Protein AF-A0A537DAX8-F1 (afdb_monomer_lite)

Radius of gyration: 30.01 Å; chains: 1; bounding box: 76×46×89 Å

Foldseek 3Di:
DPPDDALVVDLNSVLVVLVVVLVVLVVVLVVLVVVLVVCVVVVVVVVNVVSVVVNVVSVVVNVVSVVVNVVSVVVVVVVVVVVVVVVVVVPPPPPDPDDDDDDDDDD

Structure (mmCIF, N/CA/C/O backbone):
data_AF-A0A537DAX8-F1
#
_entry.id   AF-A0A537DAX8-F1
#
loop_
_atom_site.group_PDB
_atom_site.id
_atom_site.type_symbol
_atom_site.label_atom_id
_atom_site.label_alt_id
_atom_site.label_comp_id
_atom_site.label_asym_id
_atom_site.label_entity_id
_atom_site.label_seq_id
_atom_site.pdbx_PDB_ins_code
_atom_site.Cartn_x
_atom_site.Cartn_y
_atom_site.Cartn_z
_atom_site.occupancy
_atom_site.B_iso_or_equiv
_atom_site.auth_seq_id
_atom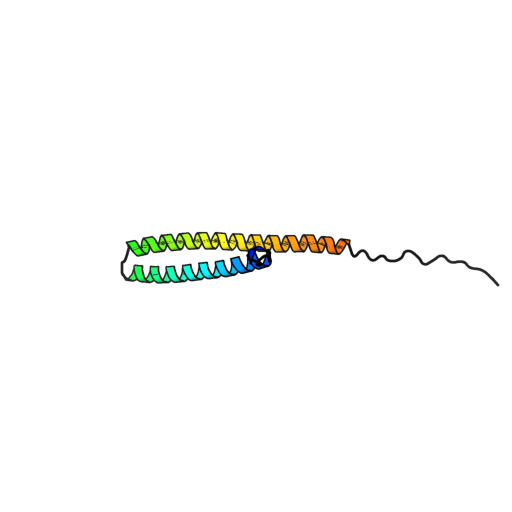_site.auth_comp_id
_atom_site.auth_asym_id
_atom_site.auth_atom_id
_atom_site.pdbx_PDB_model_num
ATOM 1 N N . MET A 1 1 ? 29.149 23.362 -5.482 1.00 40.66 1 MET A N 1
ATOM 2 C CA . MET A 1 1 ? 27.887 22.800 -4.959 1.00 40.66 1 MET A CA 1
ATOM 3 C C . MET A 1 1 ? 27.977 21.288 -5.098 1.00 40.66 1 MET A C 1
ATOM 5 O O . MET A 1 1 ? 27.853 20.781 -6.204 1.00 40.66 1 MET A O 1
ATOM 9 N N . THR A 1 2 ? 28.327 20.572 -4.033 1.00 52.03 2 THR A N 1
ATOM 10 C CA . THR A 1 2 ? 28.315 19.102 -4.008 1.00 52.03 2 THR A CA 1
ATOM 11 C C . THR A 1 2 ? 26.858 18.645 -4.002 1.00 52.03 2 THR A C 1
ATOM 13 O O . THR A 1 2 ? 26.145 18.889 -3.034 1.00 52.03 2 THR A O 1
ATOM 16 N N . HIS A 1 3 ? 26.382 18.041 -5.094 1.00 61.69 3 HIS A N 1
ATOM 17 C CA . HIS A 1 3 ? 25.047 17.444 -5.130 1.00 61.69 3 HIS A CA 1
ATOM 18 C C . HIS A 1 3 ? 24.998 16.293 -4.120 1.00 61.69 3 HIS A C 1
ATOM 20 O O . HIS A 1 3 ? 25.690 15.287 -4.282 1.00 61.69 3 HIS A O 1
ATOM 26 N N . GLN A 1 4 ? 24.227 16.467 -3.048 1.00 75.44 4 GLN A N 1
ATOM 27 C CA . GLN A 1 4 ? 23.992 15.416 -2.070 1.00 75.44 4 GLN A CA 1
ATOM 28 C C . GLN A 1 4 ? 23.119 14.356 -2.732 1.00 75.44 4 GLN A C 1
ATOM 30 O O . GLN A 1 4 ? 21.982 14.628 -3.109 1.00 75.44 4 GLN A O 1
ATOM 35 N N . ARG A 1 5 ? 23.704 13.177 -2.937 1.00 72.19 5 ARG A N 1
ATOM 36 C CA . ARG A 1 5 ? 23.074 12.094 -3.681 1.00 72.19 5 ARG A CA 1
ATOM 37 C C . ARG A 1 5 ? 21.838 11.608 -2.925 1.00 72.19 5 ARG A C 1
ATOM 39 O O . ARG A 1 5 ? 21.951 11.227 -1.759 1.00 72.19 5 ARG A O 1
ATOM 46 N N . THR A 1 6 ? 20.677 11.652 -3.567 1.00 83.31 6 THR A N 1
ATOM 47 C CA . THR A 1 6 ? 19.407 11.193 -2.996 1.00 83.31 6 THR A CA 1
ATOM 48 C C . THR A 1 6 ? 19.059 9.795 -3.516 1.00 83.31 6 THR A C 1
ATOM 50 O O . THR A 1 6 ? 19.509 9.415 -4.602 1.00 83.31 6 THR A O 1
ATOM 53 N N . PRO A 1 7 ? 18.230 9.013 -2.797 1.00 81.88 7 PRO A N 1
ATOM 54 C CA . PRO A 1 7 ? 17.715 7.740 -3.311 1.00 81.88 7 PRO A CA 1
ATOM 55 C C . PRO A 1 7 ? 17.004 7.900 -4.664 1.00 81.88 7 PRO A C 1
ATOM 57 O O . PRO A 1 7 ? 17.016 6.995 -5.491 1.00 81.88 7 PRO A O 1
ATOM 60 N N . PHE A 1 8 ? 16.454 9.086 -4.929 1.00 85.88 8 PHE A N 1
ATOM 61 C CA . PHE A 1 8 ? 15.682 9.396 -6.129 1.00 85.88 8 PHE A CA 1
ATOM 62 C C . PHE A 1 8 ? 16.543 9.709 -7.358 1.00 85.88 8 PHE A C 1
ATOM 64 O O . PHE A 1 8 ? 16.013 9.837 -8.461 1.00 85.88 8 PHE A O 1
ATOM 71 N N . ASP A 1 9 ? 17.868 9.774 -7.205 1.00 87.75 9 ASP A N 1
ATOM 72 C CA . ASP A 1 9 ? 18.789 10.061 -8.310 1.00 87.75 9 ASP A CA 1
ATOM 73 C C . ASP A 1 9 ? 18.911 8.882 -9.297 1.00 87.75 9 ASP A C 1
ATOM 75 O O . ASP A 1 9 ? 19.506 9.011 -10.369 1.00 87.75 9 ASP A O 1
ATOM 79 N N . SER A 1 10 ? 18.377 7.704 -8.952 1.00 90.12 10 SER A N 1
ATOM 80 C CA . SER A 1 10 ? 18.386 6.518 -9.815 1.00 90.12 10 SER A CA 1
ATOM 81 C C . SER A 1 10 ? 17.151 5.640 -9.607 1.00 90.12 10 SER A C 1
ATOM 83 O O . SER A 1 10 ? 16.555 5.627 -8.536 1.00 90.12 10 SER A O 1
ATOM 85 N N . ILE A 1 11 ? 16.792 4.851 -10.628 1.00 90.94 11 ILE A N 1
ATOM 86 C CA . ILE A 1 11 ? 15.703 3.862 -10.529 1.00 90.94 11 ILE A CA 1
ATOM 87 C C . ILE A 1 11 ? 16.009 2.824 -9.440 1.00 90.94 11 ILE A C 1
ATOM 89 O O . ILE A 1 11 ? 15.108 2.415 -8.719 1.00 90.94 11 ILE A O 1
ATOM 93 N N . GLU A 1 12 ? 17.273 2.420 -9.298 1.00 91.31 12 GLU A N 1
ATOM 94 C CA . GLU A 1 12 ? 17.730 1.504 -8.253 1.00 91.31 12 GLU A CA 1
ATOM 95 C C . GLU A 1 12 ? 17.473 2.049 -6.843 1.00 91.31 12 GLU A C 1
ATOM 97 O O . GLU A 1 12 ? 16.878 1.348 -6.031 1.00 91.31 12 GLU A O 1
ATOM 102 N N . GLY A 1 13 ? 17.868 3.296 -6.571 1.00 92.75 13 GLY A N 1
ATOM 103 C CA . GLY A 1 13 ? 17.630 3.918 -5.266 1.00 92.75 13 GLY A CA 1
ATOM 104 C C . GLY A 1 13 ? 16.144 4.177 -4.997 1.00 92.75 13 GLY A C 1
ATOM 105 O O . GLY A 1 13 ? 15.680 3.989 -3.876 1.00 92.75 13 GLY A O 1
ATOM 106 N N . SER A 1 14 ? 15.364 4.517 -6.028 1.00 94.69 14 SER A N 1
ATOM 107 C CA . SER A 1 14 ? 13.907 4.632 -5.905 1.00 94.69 14 SER A CA 1
ATOM 108 C C . SER A 1 14 ? 13.248 3.288 -5.580 1.00 94.69 14 SER A C 1
ATOM 110 O O . SER A 1 14 ? 12.326 3.250 -4.772 1.00 94.69 14 SER A O 1
ATOM 112 N N . LEU A 1 15 ? 13.715 2.180 -6.169 1.00 95.19 15 LEU A N 1
ATOM 113 C CA . LEU A 1 15 ? 13.233 0.831 -5.842 1.00 95.19 15 LEU A CA 1
ATOM 114 C C . LEU A 1 15 ? 13.545 0.454 -4.393 1.00 95.19 15 LEU A C 1
ATOM 116 O O . LEU A 1 15 ? 12.664 -0.051 -3.703 1.00 95.19 15 LEU A O 1
ATOM 120 N N . GLU A 1 16 ? 14.763 0.733 -3.929 1.00 94.94 16 GLU A N 1
ATOM 121 C CA . GLU A 1 16 ? 15.166 0.510 -2.537 1.00 94.94 16 GLU A CA 1
ATOM 122 C C . GLU A 1 16 ? 14.289 1.316 -1.569 1.00 94.94 16 GLU A C 1
ATOM 124 O O . GLU A 1 16 ? 13.711 0.754 -0.641 1.00 94.94 16 GLU A O 1
ATOM 129 N N . TYR A 1 17 ? 14.100 2.612 -1.838 1.00 95.94 17 TYR A N 1
ATOM 130 C CA . TYR A 1 17 ? 13.243 3.477 -1.028 1.00 95.94 17 TYR A CA 1
ATOM 131 C C . TYR A 1 17 ? 11.797 2.971 -0.963 1.00 95.94 17 TYR A C 1
ATOM 133 O O . TYR A 1 17 ? 11.208 2.896 0.114 1.00 95.94 17 TYR A O 1
ATOM 141 N N . VAL A 1 18 ? 11.212 2.611 -2.110 1.00 96.56 18 VAL A N 1
ATOM 142 C CA . VAL A 1 18 ? 9.837 2.097 -2.162 1.00 96.56 18 VAL A CA 1
ATOM 143 C C . VAL A 1 18 ? 9.730 0.737 -1.462 1.00 96.56 18 VAL A C 1
ATOM 145 O O . VAL A 1 18 ? 8.703 0.464 -0.844 1.00 96.56 18 VAL A O 1
ATOM 148 N N . GLY A 1 19 ? 10.782 -0.087 -1.495 1.00 96.19 19 GLY A N 1
ATOM 149 C CA . GLY A 1 19 ? 10.878 -1.318 -0.707 1.00 96.19 19 GLY A CA 1
ATOM 150 C C . GLY A 1 19 ? 10.790 -1.055 0.798 1.00 96.19 19 GLY A C 1
ATOM 151 O O . GLY A 1 19 ? 9.922 -1.614 1.462 1.00 96.19 19 GLY A O 1
ATOM 152 N N . LEU A 1 20 ? 11.599 -0.127 1.316 1.00 97.56 20 LEU A N 1
ATOM 153 C CA . LEU A 1 20 ? 11.553 0.275 2.730 1.00 97.56 20 LEU A CA 1
ATOM 154 C C . LEU A 1 20 ? 10.193 0.874 3.115 1.00 97.56 20 LEU A C 1
ATOM 156 O O . LEU A 1 20 ? 9.643 0.576 4.173 1.00 97.56 20 LEU A O 1
ATOM 160 N N . LEU A 1 21 ? 9.610 1.696 2.238 1.00 97.69 21 LEU A N 1
ATOM 161 C CA . LEU A 1 21 ? 8.278 2.254 2.460 1.00 97.69 21 LEU A CA 1
ATOM 162 C C . LEU A 1 21 ? 7.210 1.155 2.534 1.00 97.69 21 LEU A C 1
ATOM 164 O O . LEU A 1 21 ? 6.290 1.244 3.343 1.00 97.69 21 LEU A O 1
ATOM 168 N N . ARG A 1 22 ? 7.326 0.113 1.708 1.00 97.75 22 ARG A N 1
ATOM 169 C CA . ARG A 1 22 ? 6.421 -1.041 1.726 1.00 97.75 22 ARG A CA 1
ATOM 170 C C . ARG A 1 22 ? 6.485 -1.786 3.055 1.00 97.75 22 ARG A C 1
ATOM 172 O O . ARG A 1 22 ? 5.438 -2.137 3.592 1.00 97.75 22 ARG A O 1
ATOM 179 N N . GLU A 1 23 ? 7.688 -1.998 3.580 1.00 98.12 23 GLU A N 1
ATOM 180 C CA . GLU A 1 23 ? 7.903 -2.613 4.893 1.00 98.12 23 GLU A CA 1
ATOM 181 C C . GLU A 1 23 ? 7.274 -1.770 6.007 1.00 98.12 23 GLU A C 1
ATOM 183 O O . GLU A 1 23 ? 6.460 -2.285 6.770 1.00 98.12 23 GLU A O 1
ATOM 188 N N . ALA A 1 24 ? 7.538 -0.461 6.027 1.00 98.38 24 ALA A N 1
ATOM 189 C CA . ALA A 1 24 ? 6.968 0.450 7.021 1.00 98.38 24 ALA A CA 1
ATOM 190 C C . ALA A 1 24 ? 5.428 0.501 6.976 1.00 98.38 24 ALA A C 1
ATOM 192 O O . ALA A 1 24 ? 4.765 0.569 8.011 1.00 98.38 24 ALA A O 1
ATOM 193 N N . VAL A 1 25 ? 4.830 0.450 5.779 1.00 98.44 25 VAL A N 1
ATOM 194 C CA . VAL A 1 25 ? 3.368 0.377 5.632 1.00 98.44 25 VAL A CA 1
ATOM 195 C C . VAL A 1 25 ? 2.828 -0.941 6.183 1.00 98.44 25 VAL A C 1
ATOM 197 O O . VAL A 1 25 ? 1.774 -0.935 6.816 1.00 98.44 25 VAL A O 1
ATOM 200 N N . GLN A 1 26 ? 3.524 -2.059 5.967 1.00 98.38 26 GLN A N 1
ATOM 201 C CA . GLN A 1 26 ? 3.104 -3.349 6.508 1.00 98.38 26 GLN A CA 1
ATOM 202 C C . GLN A 1 26 ? 3.190 -3.375 8.040 1.00 98.38 26 GLN A C 1
ATOM 204 O O . GLN A 1 26 ? 2.218 -3.758 8.684 1.00 98.38 26 GLN A O 1
ATOM 209 N N . GLU A 1 27 ? 4.280 -2.876 8.622 1.00 98.56 27 GLU A N 1
ATOM 210 C CA . GLU A 1 27 ? 4.429 -2.755 10.078 1.00 98.56 27 GLU A CA 1
ATOM 211 C C . GLU A 1 27 ? 3.311 -1.898 10.695 1.00 98.56 27 GLU A C 1
ATOM 213 O O . GLU A 1 27 ? 2.688 -2.279 11.687 1.00 98.56 27 GLU A O 1
ATOM 218 N N . ALA A 1 28 ? 2.977 -0.769 10.060 1.00 98.50 28 ALA A N 1
ATOM 219 C CA . ALA A 1 28 ? 1.872 0.076 10.502 1.00 98.50 28 ALA A CA 1
ATOM 220 C C . ALA A 1 28 ? 0.516 -0.651 10.449 1.00 98.50 28 ALA A C 1
ATOM 222 O O . ALA A 1 28 ? -0.328 -0.449 11.324 1.00 98.50 28 ALA A O 1
ATOM 223 N N . LYS A 1 29 ? 0.287 -1.502 9.439 1.00 98.25 29 LYS A N 1
ATOM 224 C CA . LYS A 1 29 ? -0.940 -2.310 9.341 1.00 98.25 29 LYS A CA 1
ATOM 225 C C . LYS A 1 29 ? -1.038 -3.323 10.470 1.00 98.25 29 LYS A C 1
ATOM 227 O O . LYS A 1 29 ? -2.114 -3.452 11.054 1.00 98.25 29 LYS A O 1
ATOM 232 N N . ASP A 1 30 ? 0.062 -4.002 10.773 1.00 98.44 30 ASP A N 1
ATOM 233 C CA . ASP A 1 30 ? 0.111 -5.012 11.827 1.00 98.44 30 ASP A CA 1
ATOM 234 C C . ASP A 1 30 ? -0.160 -4.358 13.193 1.00 98.44 30 ASP A C 1
ATOM 236 O O . ASP A 1 30 ? -1.064 -4.782 13.915 1.00 98.44 30 ASP A O 1
ATOM 240 N N . SER A 1 31 ? 0.500 -3.229 13.479 1.00 98.44 31 SER A N 1
ATOM 241 C CA . SER A 1 31 ? 0.287 -2.447 14.705 1.00 98.44 31 SER A CA 1
ATOM 242 C C . SER A 1 31 ? -1.163 -1.960 14.868 1.00 98.44 31 SER A C 1
ATOM 244 O O . SER A 1 31 ? -1.766 -2.116 15.934 1.00 98.44 31 SER A O 1
ATOM 246 N N . VAL A 1 32 ? -1.775 -1.429 13.801 1.00 98.44 32 VAL A N 1
ATOM 247 C CA . VAL A 1 32 ? -3.191 -1.013 13.817 1.00 98.44 32 VAL A CA 1
ATOM 248 C C . VAL A 1 32 ? -4.125 -2.210 14.011 1.00 98.44 32 VAL A C 1
ATOM 250 O O . VAL A 1 32 ? -5.154 -2.081 14.677 1.00 98.44 32 VAL A O 1
ATOM 253 N N . GLY A 1 33 ? -3.783 -3.376 13.460 1.00 98.06 33 GLY A N 1
ATOM 254 C CA . GLY A 1 33 ? -4.530 -4.617 13.662 1.00 98.06 33 GLY A CA 1
ATOM 255 C C . GLY A 1 33 ? -4.549 -5.055 15.127 1.00 98.06 33 GLY A C 1
ATOM 256 O O . GLY A 1 33 ? -5.615 -5.364 15.666 1.00 98.06 33 GLY A O 1
ATOM 257 N N . GLU A 1 34 ? -3.397 -5.012 15.796 1.00 98.31 34 GLU A N 1
ATOM 258 C CA . GLU A 1 34 ? -3.282 -5.305 17.229 1.00 98.31 34 GLU A CA 1
ATOM 259 C C . GLU A 1 34 ? -4.080 -4.315 18.087 1.00 98.31 34 GLU A C 1
ATOM 261 O O . GLU A 1 34 ? -4.774 -4.703 19.031 1.00 98.31 34 GLU A O 1
ATOM 266 N N . GLU A 1 35 ? -4.017 -3.024 17.760 1.00 97.94 35 GLU A N 1
ATOM 267 C CA . GLU A 1 35 ? -4.774 -1.995 18.471 1.00 97.94 35 GLU A CA 1
ATOM 268 C C . GLU A 1 35 ? -6.287 -2.147 18.262 1.00 97.94 35 GLU A C 1
ATOM 270 O O . GLU A 1 35 ? -7.063 -2.010 19.209 1.00 97.94 35 GLU A O 1
ATOM 275 N N . ALA A 1 36 ? -6.720 -2.514 17.052 1.00 97.75 36 ALA A N 1
ATOM 276 C CA . ALA A 1 36 ? -8.122 -2.791 16.761 1.00 97.75 36 ALA A CA 1
ATOM 277 C C . ALA A 1 36 ? -8.630 -4.016 17.535 1.00 97.75 36 ALA A C 1
ATOM 279 O O . ALA A 1 36 ? -9.747 -3.990 18.056 1.00 97.75 36 ALA A O 1
ATOM 280 N N . ALA A 1 37 ? -7.816 -5.069 17.660 1.00 97.38 37 ALA A N 1
ATOM 281 C CA . ALA A 1 37 ? -8.158 -6.241 18.462 1.00 97.38 37 ALA A CA 1
ATOM 282 C C . ALA A 1 37 ? -8.345 -5.876 19.946 1.00 97.38 37 ALA A C 1
ATOM 284 O O . ALA A 1 37 ? -9.348 -6.265 20.553 1.00 97.38 37 ALA A O 1
ATOM 285 N N . ARG A 1 38 ? -7.439 -5.059 20.507 1.00 97.50 38 ARG A N 1
ATOM 286 C CA . ARG A 1 38 ? -7.553 -4.541 21.882 1.00 97.50 38 ARG A CA 1
ATOM 287 C C . ARG A 1 38 ? -8.814 -3.699 22.073 1.00 97.50 38 ARG A C 1
ATOM 289 O O . ARG A 1 38 ? -9.626 -4.028 22.936 1.00 97.50 38 ARG A O 1
ATOM 296 N N . ALA A 1 39 ? -9.049 -2.706 21.213 1.00 96.56 39 ALA A N 1
ATOM 297 C CA . ALA A 1 39 ? -10.238 -1.851 21.280 1.00 96.56 39 ALA A CA 1
ATOM 298 C C . ALA A 1 39 ? -11.548 -2.652 21.161 1.00 96.56 39 ALA A C 1
ATOM 300 O O . ALA A 1 39 ? -12.538 -2.339 21.824 1.00 96.56 39 ALA A O 1
ATOM 301 N N . GLY A 1 40 ? -11.554 -3.711 20.343 1.00 96.31 40 GLY A N 1
ATOM 302 C CA . GLY A 1 40 ? -12.674 -4.644 20.245 1.00 96.31 40 GLY A CA 1
ATOM 303 C C . GLY A 1 40 ? -12.928 -5.407 21.545 1.00 96.31 40 GLY A C 1
ATOM 304 O O . GLY A 1 40 ? -14.079 -5.518 21.961 1.00 96.31 40 GLY A O 1
ATOM 305 N N . SER A 1 41 ? -11.872 -5.881 22.212 1.00 96.44 41 SER A N 1
ATOM 306 C CA . SER A 1 41 ? -11.984 -6.587 23.496 1.00 96.44 41 SER A CA 1
ATOM 307 C C . SER A 1 41 ? -12.445 -5.686 24.650 1.00 96.44 41 SER A C 1
ATOM 309 O O . SER A 1 41 ? -13.170 -6.135 25.532 1.00 96.44 41 SER A O 1
ATOM 311 N N . GLU A 1 42 ? -12.085 -4.402 24.606 1.00 96.38 42 GLU A N 1
ATOM 312 C CA . GLU A 1 42 ? -12.453 -3.392 25.606 1.00 96.38 42 GLU A CA 1
ATOM 313 C C . GLU A 1 42 ? -13.855 -2.799 25.370 1.00 96.38 42 GLU A C 1
ATOM 315 O O . GLU A 1 42 ? -14.339 -1.998 26.168 1.00 96.38 42 GLU A O 1
ATOM 320 N N . GLY A 1 43 ? -14.525 -3.163 24.268 1.00 94.38 43 GLY A N 1
ATOM 321 C CA . GLY A 1 43 ? -15.825 -2.597 23.900 1.00 94.38 43 GLY A CA 1
ATOM 322 C C . GLY A 1 43 ? -15.758 -1.123 23.475 1.00 94.38 43 GLY A C 1
ATOM 323 O O . GLY A 1 43 ? -16.781 -0.435 23.456 1.00 94.38 43 GLY A O 1
ATOM 324 N N . ALA A 1 44 ? -14.577 -0.620 23.106 1.00 96.06 44 ALA A N 1
ATOM 325 C CA . ALA A 1 44 ? -14.348 0.762 22.697 1.00 96.06 44 ALA A CA 1
ATOM 326 C C . ALA A 1 44 ? -14.806 1.005 21.243 1.00 96.06 44 ALA A C 1
ATOM 328 O O . ALA A 1 44 ? -14.003 1.234 20.336 1.00 96.06 44 ALA A O 1
ATOM 329 N N . VAL A 1 45 ? -16.124 0.965 21.009 1.00 96.19 45 VAL A N 1
ATOM 330 C CA . VAL A 1 45 ? -16.743 0.959 19.664 1.00 96.19 45 VAL A CA 1
ATOM 331 C C . VAL A 1 45 ? -16.241 2.094 18.764 1.00 96.19 45 VAL A C 1
ATOM 333 O O . VAL A 1 45 ? -15.831 1.847 17.632 1.00 96.19 45 VAL A O 1
ATOM 336 N N . ARG A 1 46 ? -16.200 3.334 19.266 1.00 96.94 46 ARG A N 1
ATOM 337 C CA . ARG A 1 46 ? -15.772 4.498 18.468 1.00 96.94 46 ARG A CA 1
ATOM 338 C C . ARG A 1 46 ? -14.297 4.429 18.062 1.00 96.94 46 ARG A C 1
ATOM 340 O O . ARG A 1 46 ? -13.942 4.828 16.955 1.00 96.94 46 ARG A O 1
ATOM 347 N N . GLN A 1 47 ? -13.436 3.939 18.952 1.00 96.88 47 GLN A N 1
ATOM 348 C CA . GLN A 1 47 ? -12.016 3.760 18.654 1.00 96.88 47 GLN A CA 1
ATOM 349 C C . GLN A 1 47 ? -11.829 2.651 17.616 1.00 96.88 47 GLN A C 1
ATOM 351 O O . GLN A 1 47 ? -11.091 2.834 16.652 1.00 96.88 47 GLN A O 1
ATOM 356 N N . LEU A 1 48 ? -12.564 1.546 17.755 1.00 98.00 48 LEU A N 1
ATOM 357 C CA . LEU A 1 48 ? -12.557 0.455 16.786 1.00 98.00 48 LEU A CA 1
ATOM 358 C C . LEU A 1 48 ? -12.996 0.913 15.384 1.00 98.00 48 LEU A C 1
ATOM 360 O O . LEU A 1 48 ? -12.375 0.539 14.391 1.00 98.00 48 LEU A O 1
ATOM 364 N N . GLU A 1 49 ? -14.037 1.740 15.278 1.00 98.06 49 GLU A N 1
ATOM 365 C CA . GLU A 1 49 ? -14.471 2.325 14.001 1.00 98.06 49 GLU A CA 1
ATOM 366 C C . GLU A 1 49 ? -13.387 3.202 13.363 1.00 98.06 49 GLU A C 1
ATOM 368 O O . GLU A 1 49 ? -13.120 3.086 12.163 1.00 98.06 49 GLU A O 1
ATOM 373 N N . ALA A 1 50 ? -12.721 4.041 14.160 1.00 98.31 50 ALA A N 1
ATOM 374 C CA . ALA A 1 50 ? -11.613 4.860 13.681 1.00 98.31 50 ALA A CA 1
ATOM 375 C C . ALA A 1 50 ? -10.442 3.994 13.185 1.00 98.31 50 ALA A C 1
ATOM 377 O O . ALA A 1 50 ? -9.919 4.238 12.097 1.00 98.31 50 ALA A O 1
ATOM 378 N N . LEU A 1 51 ? -10.078 2.944 13.927 1.00 98.44 51 LEU A N 1
ATOM 379 C CA . LEU A 1 51 ? -9.002 2.020 13.557 1.00 98.44 51 LEU A CA 1
ATOM 380 C C . LEU A 1 51 ? -9.320 1.236 12.279 1.00 98.44 51 LEU A C 1
ATOM 382 O O . LEU A 1 51 ? -8.443 1.057 11.436 1.00 98.44 51 LEU A O 1
ATOM 386 N N . ARG A 1 52 ? -10.583 0.854 12.056 1.00 98.00 52 ARG A N 1
ATOM 387 C CA . ARG A 1 52 ? -11.024 0.258 10.781 1.00 98.00 52 ARG A CA 1
ATOM 388 C C . ARG A 1 52 ? -10.832 1.212 9.604 1.00 98.00 52 ARG A C 1
ATOM 390 O O . ARG A 1 52 ? -10.379 0.792 8.541 1.00 98.00 52 ARG A O 1
ATOM 397 N N . LEU A 1 53 ? -11.134 2.500 9.785 1.00 98.50 53 LEU A N 1
ATOM 398 C CA . LEU A 1 53 ? -10.902 3.503 8.744 1.00 98.50 53 LEU A CA 1
ATOM 399 C C . LEU A 1 53 ? -9.404 3.700 8.463 1.00 98.50 53 LEU A C 1
ATOM 401 O O . LEU A 1 53 ? -9.017 3.863 7.304 1.00 98.50 53 LEU A O 1
ATOM 405 N N . VAL A 1 54 ? -8.563 3.685 9.500 1.00 98.44 54 VAL A N 1
ATOM 406 C CA . VAL A 1 54 ? -7.100 3.746 9.351 1.00 98.44 54 VAL A CA 1
ATOM 407 C C . VAL A 1 54 ? -6.589 2.527 8.586 1.00 98.44 54 VAL A C 1
ATOM 409 O O . VAL A 1 54 ? -5.876 2.699 7.601 1.00 98.44 54 VAL A O 1
ATOM 412 N N . SER A 1 55 ? -7.017 1.323 8.971 1.00 98.25 55 SER A N 1
ATOM 413 C CA . SER A 1 55 ? -6.669 0.070 8.292 1.00 98.25 55 SER A CA 1
ATOM 414 C C . SER A 1 55 ? -7.019 0.120 6.799 1.00 98.25 55 SER A C 1
ATOM 416 O O . SER A 1 55 ? -6.149 -0.105 5.961 1.00 98.25 55 SER A O 1
ATOM 418 N N . TYR A 1 56 ? -8.228 0.573 6.448 1.00 98.50 56 TYR A N 1
ATOM 419 C CA . TYR A 1 56 ? -8.626 0.763 5.049 1.00 98.50 56 TYR A CA 1
ATOM 420 C C . TYR A 1 56 ? -7.714 1.740 4.284 1.00 98.50 56 TYR A C 1
ATOM 422 O O . TYR A 1 56 ? -7.353 1.507 3.127 1.00 98.50 56 TYR A O 1
ATOM 430 N N . LYS A 1 57 ? -7.316 2.856 4.910 1.00 98.50 57 LYS A N 1
ATOM 431 C CA . LYS A 1 57 ? -6.393 3.813 4.279 1.00 98.50 57 LYS A CA 1
ATOM 432 C C . LYS A 1 57 ? -4.995 3.220 4.095 1.00 98.50 57 LYS A C 1
ATOM 434 O O . LYS A 1 57 ? -4.380 3.476 3.060 1.00 98.50 57 LYS A O 1
ATOM 439 N N . LEU A 1 58 ? -4.514 2.434 5.057 1.00 98.56 58 LEU A N 1
ATOM 440 C CA . LEU A 1 58 ? -3.231 1.738 4.965 1.00 98.56 58 LEU A CA 1
ATOM 441 C C . LEU A 1 58 ? -3.242 0.660 3.878 1.00 98.56 58 LEU A C 1
ATOM 443 O O . LEU A 1 58 ? -2.272 0.551 3.134 1.00 98.56 58 LEU A O 1
ATOM 447 N N . ASP A 1 59 ? -4.344 -0.073 3.709 1.00 98.44 59 ASP A N 1
ATOM 448 C CA . ASP A 1 59 ? -4.507 -1.017 2.597 1.00 98.44 59 ASP A CA 1
ATOM 449 C C . ASP A 1 59 ? -4.402 -0.312 1.243 1.00 98.44 59 ASP A C 1
ATOM 451 O O . ASP A 1 59 ? -3.668 -0.752 0.353 1.00 98.44 59 ASP A O 1
ATOM 455 N N . ARG A 1 60 ? -5.084 0.829 1.095 1.00 98.50 60 ARG A N 1
ATOM 456 C CA . ARG A 1 60 ? -5.014 1.630 -0.131 1.00 98.50 60 ARG A CA 1
ATOM 457 C C . ARG A 1 60 ? -3.606 2.166 -0.386 1.00 98.50 60 ARG A C 1
ATOM 459 O O . ARG A 1 60 ? -3.138 2.126 -1.524 1.00 98.50 60 ARG A O 1
ATOM 466 N N . LEU A 1 61 ? -2.931 2.655 0.654 1.00 98.56 61 LEU A N 1
ATOM 467 C CA . LEU A 1 61 ? -1.545 3.107 0.559 1.00 98.56 61 LEU A CA 1
ATOM 468 C C . LEU A 1 61 ? -0.620 1.961 0.130 1.00 98.56 61 LEU A C 1
ATOM 470 O O . LEU A 1 61 ? 0.145 2.134 -0.816 1.00 98.56 61 LEU A O 1
ATOM 474 N N . GLY A 1 62 ? -0.746 0.783 0.748 1.00 98.31 62 GLY A N 1
ATOM 475 C CA . GLY A 1 62 ? 0.012 -0.414 0.380 1.00 98.31 62 GLY A CA 1
ATOM 476 C C . GLY A 1 62 ? -0.181 -0.797 -1.088 1.00 98.31 62 GLY A C 1
ATOM 477 O O . GLY A 1 62 ? 0.795 -1.034 -1.795 1.00 98.31 62 GLY A O 1
ATOM 478 N N . GLY A 1 63 ? -1.419 -0.740 -1.590 1.00 98.31 63 GLY A N 1
ATOM 479 C CA . GLY A 1 63 ? -1.707 -0.969 -3.008 1.00 98.31 63 GLY A CA 1
ATOM 480 C C . GLY A 1 63 ? -1.010 0.025 -3.947 1.00 98.31 63 GLY A C 1
ATOM 481 O O . GLY A 1 63 ? -0.484 -0.370 -4.988 1.00 98.31 63 GLY A O 1
ATOM 482 N N . HIS A 1 64 ? -0.957 1.311 -3.586 1.00 98.25 64 HIS A N 1
ATOM 483 C CA . HIS A 1 64 ? -0.238 2.323 -4.369 1.00 98.25 64 HIS A CA 1
ATOM 484 C C . HIS A 1 64 ? 1.285 2.128 -4.335 1.00 98.25 64 HIS A C 1
ATOM 486 O O . HIS A 1 64 ? 1.944 2.285 -5.367 1.00 98.25 64 HIS A O 1
ATOM 492 N N . VAL A 1 65 ? 1.840 1.758 -3.180 1.00 97.94 65 VAL A N 1
ATOM 493 C CA . VAL A 1 65 ? 3.268 1.445 -3.020 1.00 97.94 65 VAL A CA 1
ATOM 494 C C . VAL A 1 65 ? 3.648 0.227 -3.865 1.00 97.94 65 VAL A C 1
ATOM 496 O O . VAL A 1 65 ? 4.602 0.299 -4.639 1.00 97.94 65 VAL A O 1
ATOM 499 N N . ASP A 1 66 ? 2.853 -0.843 -3.822 1.00 98.12 66 ASP A N 1
ATOM 500 C CA . ASP A 1 66 ? 3.056 -2.041 -4.644 1.00 98.12 66 ASP A CA 1
ATOM 501 C C . ASP A 1 66 ? 2.992 -1.733 -6.144 1.00 98.12 66 ASP A C 1
ATOM 503 O O . ASP A 1 66 ? 3.839 -2.194 -6.913 1.00 98.12 66 ASP A O 1
ATOM 507 N N . ALA A 1 67 ? 2.004 -0.943 -6.574 1.00 98.06 67 ALA A N 1
ATOM 508 C CA . ALA A 1 67 ? 1.879 -0.532 -7.970 1.00 98.06 67 ALA A CA 1
ATOM 509 C C . ALA A 1 67 ? 3.094 0.291 -8.424 1.00 98.06 67 ALA A C 1
ATOM 511 O O . ALA A 1 67 ? 3.644 0.043 -9.497 1.00 98.06 67 ALA A O 1
ATOM 512 N N . THR A 1 68 ? 3.555 1.221 -7.585 1.00 96.75 68 THR A N 1
ATOM 513 C CA . THR A 1 68 ? 4.740 2.045 -7.861 1.00 96.75 68 THR A CA 1
ATOM 514 C C . THR A 1 68 ? 5.999 1.187 -7.960 1.00 96.75 68 THR A C 1
ATOM 516 O O . THR A 1 68 ? 6.770 1.336 -8.906 1.00 96.75 68 THR A O 1
ATOM 519 N N . HIS A 1 69 ? 6.189 0.244 -7.033 1.00 96.25 69 HIS A N 1
ATOM 520 C CA . HIS A 1 69 ? 7.319 -0.684 -7.050 1.00 96.25 69 HIS A CA 1
ATOM 521 C C . HIS A 1 69 ? 7.355 -1.514 -8.341 1.00 96.25 69 HIS A C 1
ATOM 523 O O . HIS A 1 69 ? 8.401 -1.623 -8.981 1.00 96.25 69 HIS A O 1
ATOM 529 N N . ARG A 1 70 ? 6.207 -2.068 -8.760 1.00 97.38 70 ARG A N 1
ATOM 530 C CA . ARG A 1 70 ? 6.095 -2.831 -10.017 1.00 97.38 70 ARG A CA 1
ATOM 531 C C . ARG A 1 70 ? 6.448 -1.971 -11.229 1.00 97.38 70 ARG A C 1
ATOM 533 O O . ARG A 1 70 ? 7.304 -2.371 -12.007 1.00 97.38 70 ARG A O 1
ATOM 540 N N . LEU A 1 71 ? 5.889 -0.764 -11.331 1.00 97.25 71 LEU A N 1
ATOM 541 C CA . LEU A 1 71 ? 6.198 0.156 -12.430 1.00 97.25 71 LEU A CA 1
ATOM 542 C C . LEU A 1 71 ? 7.690 0.510 -12.490 1.00 97.25 71 LEU A C 1
ATOM 544 O O . LEU A 1 71 ? 8.280 0.524 -13.567 1.00 97.25 71 LEU A O 1
ATOM 548 N N . LEU A 1 72 ? 8.333 0.759 -11.347 1.00 95.88 72 LEU A N 1
ATOM 549 C CA . LEU A 1 72 ? 9.774 1.020 -11.303 1.00 95.88 72 LEU A CA 1
ATOM 550 C C . LEU A 1 72 ? 10.595 -0.195 -11.760 1.00 95.88 72 LEU A C 1
ATOM 552 O O . LEU A 1 72 ? 11.590 -0.035 -12.473 1.00 95.88 72 LEU A O 1
ATOM 556 N N . GLN A 1 73 ? 10.173 -1.406 -11.394 1.00 95.88 73 GLN A N 1
ATOM 557 C CA . GLN A 1 73 ? 10.811 -2.648 -11.827 1.00 95.88 73 GLN A CA 1
ATOM 558 C C . GLN A 1 73 ? 10.658 -2.859 -13.343 1.00 95.88 73 GLN A C 1
ATOM 560 O O . GLN A 1 73 ? 11.623 -3.237 -14.018 1.00 95.88 73 GLN A O 1
ATOM 565 N N . ASP A 1 74 ? 9.484 -2.553 -13.893 1.00 96.06 74 ASP A N 1
ATOM 566 C CA . ASP A 1 74 ? 9.214 -2.610 -15.331 1.00 96.06 74 ASP A CA 1
ATOM 567 C C . ASP A 1 74 ? 10.093 -1.605 -16.084 1.00 96.06 74 ASP A C 1
ATOM 569 O O . ASP A 1 74 ? 10.794 -1.971 -17.029 1.00 96.06 74 ASP A O 1
ATOM 573 N N . LEU A 1 75 ? 10.166 -0.356 -15.608 1.00 94.94 75 LEU A N 1
ATOM 574 C CA . LEU A 1 75 ? 11.045 0.674 -16.171 1.00 94.94 75 LEU A CA 1
ATOM 575 C C . LEU A 1 75 ? 12.522 0.264 -16.120 1.00 94.94 75 LEU A C 1
ATOM 577 O O . LEU A 1 75 ? 13.264 0.478 -17.084 1.00 94.94 75 LEU A O 1
ATOM 581 N N . ARG A 1 76 ? 12.966 -0.363 -15.023 1.00 93.00 76 ARG A N 1
ATOM 582 C CA . ARG A 1 76 ? 14.328 -0.906 -14.909 1.00 93.00 76 ARG A CA 1
ATOM 583 C C . ARG A 1 76 ? 14.590 -1.974 -15.967 1.00 93.00 76 ARG A C 1
ATOM 585 O O . ARG A 1 76 ? 15.669 -1.989 -16.562 1.00 93.00 76 ARG A O 1
ATOM 592 N N . THR A 1 77 ? 13.618 -2.852 -16.188 1.00 94.00 77 THR A N 1
ATOM 593 C CA . THR A 1 77 ? 13.700 -3.949 -17.157 1.00 94.00 77 THR A CA 1
ATOM 594 C C . THR A 1 77 ? 13.742 -3.409 -18.584 1.00 94.00 77 THR A C 1
ATOM 596 O O . THR A 1 77 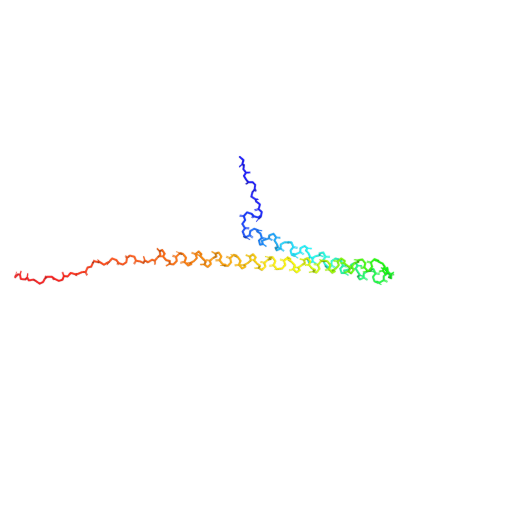? 14.667 -3.737 -19.324 1.00 94.00 77 THR A O 1
ATOM 599 N N . LEU A 1 78 ? 12.842 -2.488 -18.938 1.00 94.94 78 LEU A N 1
ATOM 600 C CA . LEU A 1 78 ? 12.824 -1.821 -20.243 1.00 94.94 78 LEU A CA 1
ATOM 601 C C . LEU A 1 78 ? 14.132 -1.077 -20.525 1.00 94.94 78 LEU A C 1
ATOM 603 O O . LEU A 1 78 ? 14.705 -1.209 -21.604 1.00 94.94 78 LEU A O 1
ATOM 607 N N . ARG A 1 79 ? 14.674 -0.353 -19.537 1.00 91.44 79 ARG A N 1
ATOM 608 C CA . ARG A 1 79 ? 15.975 0.319 -19.674 1.00 91.44 79 ARG A CA 1
ATOM 609 C C . ARG A 1 79 ? 17.110 -0.666 -19.969 1.00 91.44 79 ARG A C 1
ATOM 611 O O . ARG A 1 79 ? 18.028 -0.317 -20.708 1.00 91.44 79 ARG A O 1
ATOM 618 N N . ARG A 1 80 ? 17.080 -1.866 -19.378 1.00 90.31 80 ARG A N 1
ATOM 619 C CA . ARG A 1 80 ? 18.075 -2.921 -19.635 1.00 90.31 80 ARG A CA 1
ATOM 620 C C . ARG A 1 80 ? 17.924 -3.507 -21.033 1.00 90.31 80 ARG A C 1
ATOM 622 O O . ARG A 1 80 ? 18.934 -3.617 -21.716 1.00 90.31 80 ARG A O 1
ATOM 629 N N . LEU A 1 81 ? 16.698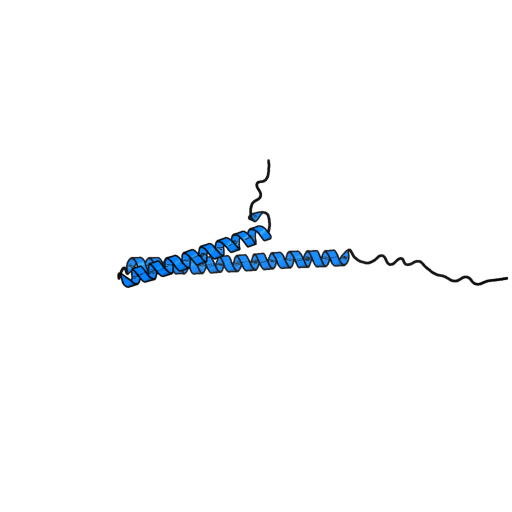 -3.808 -21.465 1.00 93.19 81 LEU A N 1
ATOM 630 C CA . LEU A 1 81 ? 16.418 -4.318 -22.812 1.00 93.19 81 LEU A CA 1
ATOM 631 C C . LEU A 1 81 ? 16.898 -3.338 -23.887 1.00 93.19 81 LEU A C 1
ATOM 633 O O . LEU A 1 81 ? 17.743 -3.695 -24.699 1.00 93.19 81 LEU A O 1
ATOM 637 N N . LEU A 1 82 ? 16.497 -2.067 -23.795 1.00 92.19 82 LEU A N 1
ATOM 638 C CA . LEU A 1 82 ? 16.895 -1.029 -24.755 1.00 92.19 82 LEU A CA 1
ATOM 639 C C . LEU A 1 82 ? 18.412 -0.794 -24.816 1.00 92.19 82 LEU A C 1
ATOM 641 O O . LEU A 1 82 ? 18.932 -0.340 -25.834 1.00 92.19 82 LEU A O 1
ATOM 645 N N . ARG A 1 83 ? 19.140 -1.044 -23.721 1.00 88.31 83 ARG A N 1
ATOM 646 C CA . ARG A 1 83 ? 20.607 -0.935 -23.691 1.00 88.31 83 ARG A CA 1
ATOM 647 C C . ARG A 1 83 ? 21.292 -2.202 -24.202 1.00 88.31 83 ARG A C 1
ATOM 649 O O . ARG A 1 83 ? 22.282 -2.073 -24.909 1.00 88.31 83 ARG A O 1
ATOM 656 N N . GLY A 1 84 ? 20.764 -3.384 -23.886 1.00 76.56 84 GLY A N 1
ATOM 657 C CA . GLY A 1 84 ? 21.266 -4.666 -24.392 1.00 76.56 84 GLY A CA 1
ATOM 658 C C . GLY A 1 84 ? 21.075 -4.815 -25.902 1.00 76.56 84 GLY A C 1
ATOM 659 O O . GLY A 1 84 ? 21.998 -5.230 -26.594 1.00 76.56 84 GLY A O 1
ATOM 660 N N . GLU A 1 85 ? 19.935 -4.365 -26.432 1.00 61.84 85 GLU A N 1
ATOM 661 C CA . GLU A 1 85 ? 19.685 -4.274 -27.876 1.00 61.84 85 GLU A CA 1
ATOM 662 C C . GLU A 1 85 ? 20.708 -3.360 -28.562 1.00 61.84 85 GLU A C 1
ATOM 664 O O . GLU A 1 85 ? 21.291 -3.734 -29.577 1.00 61.84 85 GLU A O 1
ATOM 669 N N . ARG A 1 86 ? 21.018 -2.197 -27.974 1.00 57.97 86 ARG A N 1
ATOM 670 C CA . ARG A 1 86 ? 22.052 -1.294 -28.510 1.00 57.97 86 ARG A CA 1
ATOM 671 C C . ARG A 1 86 ? 23.460 -1.884 -28.450 1.00 57.97 86 ARG A C 1
ATOM 673 O O . ARG A 1 86 ? 24.252 -1.603 -29.338 1.00 57.97 86 ARG A O 1
ATOM 680 N N . GLN A 1 87 ? 23.769 -2.692 -27.437 1.00 54.50 87 GLN A N 1
ATOM 681 C CA . GLN A 1 87 ? 25.088 -3.311 -27.289 1.00 54.50 87 GLN A CA 1
ATOM 682 C C . GLN A 1 87 ? 25.311 -4.438 -28.312 1.00 54.50 87 GLN A C 1
ATOM 684 O O . GLN A 1 87 ? 26.415 -4.588 -28.817 1.00 54.50 87 GLN A O 1
ATOM 689 N N . SER A 1 88 ? 24.253 -5.160 -28.699 1.00 53.81 88 SER A N 1
ATOM 690 C CA . SER A 1 88 ? 24.323 -6.204 -29.737 1.00 53.81 88 SER A CA 1
ATOM 691 C C . SER A 1 88 ? 24.515 -5.684 -31.171 1.00 53.81 88 SER A C 1
ATOM 693 O O . SER A 1 88 ? 24.924 -6.444 -32.042 1.00 53.81 88 SER A O 1
ATOM 695 N N . VAL A 1 89 ? 24.245 -4.399 -31.429 1.00 55.22 89 VAL A N 1
ATOM 696 C CA . VAL A 1 89 ? 24.428 -3.780 -32.757 1.00 55.22 89 VAL A CA 1
ATOM 697 C C . VAL A 1 89 ? 25.859 -3.258 -32.956 1.00 55.22 89 VAL A C 1
ATOM 699 O O . VAL A 1 89 ? 26.293 -3.101 -34.094 1.00 55.22 89 VAL A O 1
ATOM 702 N N . ASP A 1 90 ? 26.608 -3.036 -31.871 1.00 52.22 90 ASP A N 1
ATOM 703 C CA . ASP A 1 90 ? 27.978 -2.494 -31.909 1.00 52.22 90 ASP A CA 1
ATOM 704 C C . ASP A 1 90 ? 29.065 -3.591 -31.929 1.00 52.22 90 ASP A C 1
ATOM 706 O O . ASP A 1 90 ? 30.245 -3.309 -32.114 1.00 52.22 90 ASP A O 1
ATOM 710 N N . GLU A 1 91 ? 28.675 -4.864 -31.795 1.00 49.97 91 GLU A N 1
ATOM 711 C CA . GLU A 1 91 ? 29.564 -6.028 -31.907 1.00 49.97 91 GLU A CA 1
ATOM 712 C C . GLU A 1 91 ? 29.251 -6.838 -33.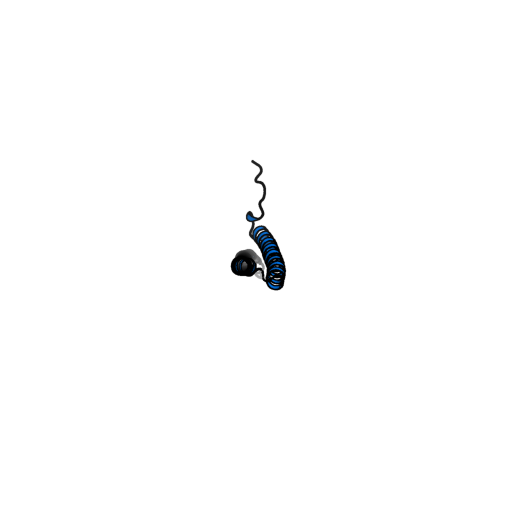178 1.00 49.97 91 GLU A C 1
ATOM 714 O O . GLU A 1 91 ? 29.006 -8.043 -33.153 1.00 49.97 91 GLU A O 1
ATOM 719 N N . ALA A 1 92 ? 29.251 -6.171 -34.334 1.00 41.25 92 ALA A N 1
ATOM 720 C CA . ALA A 1 92 ? 29.514 -6.865 -35.589 1.00 41.25 92 ALA A CA 1
ATOM 721 C C . ALA A 1 92 ? 31.032 -7.114 -35.662 1.00 41.25 92 ALA A C 1
ATOM 723 O O . ALA A 1 92 ? 31.796 -6.145 -35.704 1.00 41.25 92 ALA A O 1
ATOM 724 N N . PRO A 1 93 ? 31.518 -8.370 -35.681 1.00 42.62 93 PRO A N 1
ATOM 725 C CA . PRO A 1 93 ? 32.934 -8.605 -35.873 1.00 42.62 93 PRO A CA 1
ATOM 726 C C . PRO A 1 93 ? 33.284 -8.136 -37.284 1.00 42.62 93 PRO A C 1
ATOM 728 O O . PRO A 1 93 ? 32.739 -8.634 -38.272 1.00 42.62 93 PRO A O 1
ATOM 731 N N . ALA A 1 94 ? 34.209 -7.181 -37.375 1.00 49.25 94 ALA A N 1
ATOM 732 C CA . ALA A 1 94 ? 34.951 -6.893 -38.590 1.00 49.25 94 ALA A CA 1
ATOM 733 C C . ALA A 1 94 ? 35.773 -8.141 -38.954 1.00 49.25 94 ALA A C 1
ATOM 735 O O . ALA A 1 94 ? 36.971 -8.223 -38.695 1.00 49.25 94 ALA A O 1
ATOM 736 N N . PHE A 1 95 ? 35.113 -9.159 -39.507 1.00 44.97 95 PHE A N 1
ATOM 737 C CA . PHE A 1 95 ? 35.794 -10.236 -40.198 1.00 44.97 95 PHE A CA 1
ATOM 738 C C . PHE A 1 95 ? 36.327 -9.638 -41.492 1.00 44.97 95 PHE A C 1
ATOM 740 O O . PHE A 1 95 ? 35.585 -9.383 -42.439 1.00 44.97 95 PHE A O 1
ATOM 747 N N . SER A 1 96 ? 37.623 -9.348 -41.468 1.00 49.50 96 SER A N 1
ATOM 748 C CA . SER A 1 96 ? 38.415 -8.869 -42.585 1.00 49.50 96 SER A CA 1
ATOM 749 C C . SER A 1 96 ? 38.133 -9.687 -43.842 1.00 49.50 96 SER A C 1
ATOM 751 O O . SER A 1 96 ? 38.576 -10.828 -43.988 1.00 49.50 96 SER A O 1
ATOM 753 N N . THR A 1 97 ? 37.421 -9.071 -44.778 1.00 53.16 97 THR A N 1
ATOM 754 C CA . THR A 1 97 ? 37.378 -9.476 -46.179 1.00 53.16 97 THR A CA 1
ATOM 755 C C . THR A 1 97 ? 38.729 -9.167 -46.810 1.00 53.16 97 THR A C 1
ATOM 757 O O . THR A 1 97 ? 38.840 -8.204 -47.551 1.00 53.16 97 THR A O 1
ATOM 760 N N . GLU A 1 98 ? 39.770 -9.948 -46.522 1.00 49.78 98 GLU A N 1
ATOM 761 C CA . GLU A 1 98 ? 40.925 -10.011 -47.422 1.00 49.78 98 GLU A CA 1
ATOM 762 C C . GLU A 1 98 ? 41.819 -11.214 -47.122 1.00 49.78 98 GLU A C 1
ATOM 764 O O . GLU A 1 98 ? 42.720 -11.154 -46.292 1.00 49.78 98 GLU A O 1
ATOM 769 N N . ASN A 1 99 ? 41.570 -12.335 -47.805 1.00 49.25 99 ASN A N 1
ATOM 770 C CA . ASN A 1 99 ? 42.662 -13.159 -48.325 1.00 49.25 99 ASN A CA 1
ATOM 771 C C . ASN A 1 99 ? 42.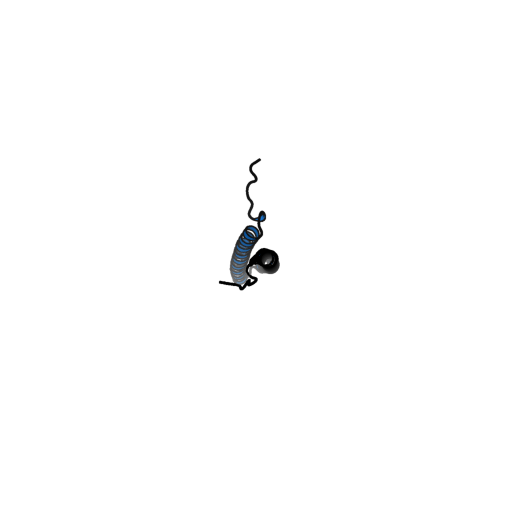153 -14.227 -49.299 1.00 49.25 99 ASN A C 1
ATOM 773 O O . ASN A 1 99 ? 41.784 -15.331 -48.906 1.00 49.25 99 ASN A O 1
ATOM 777 N N . ALA A 1 100 ? 42.147 -13.878 -50.585 1.00 51.44 100 ALA A N 1
ATOM 778 C CA . ALA A 1 100 ? 42.791 -14.631 -51.669 1.00 51.44 100 ALA A CA 1
ATOM 779 C C . ALA A 1 100 ? 42.363 -14.027 -53.019 1.00 51.44 100 ALA A C 1
ATOM 781 O O . ALA A 1 100 ? 41.173 -13.816 -53.254 1.00 51.44 100 ALA A O 1
ATOM 782 N N . PRO A 1 101 ? 43.299 -13.879 -53.971 1.00 48.41 101 PRO A N 1
ATOM 783 C CA . PRO A 1 101 ? 43.275 -14.872 -55.035 1.00 48.41 101 PRO A CA 1
ATOM 784 C C . PRO A 1 101 ? 44.649 -15.404 -55.452 1.00 48.41 101 PRO A C 1
ATOM 786 O O . PRO A 1 101 ? 45.692 -14.764 -55.388 1.00 48.41 101 PRO A O 1
ATOM 789 N N . ARG A 1 102 ? 44.565 -16.645 -55.929 1.00 58.59 102 ARG A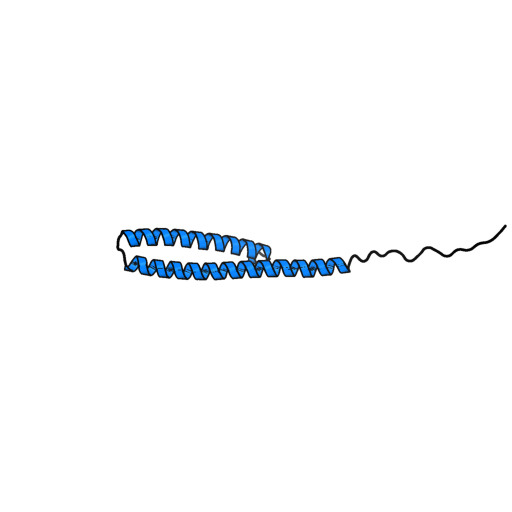 N 1
ATOM 790 C CA . ARG A 1 102 ? 45.578 -17.486 -56.563 1.00 58.59 102 ARG A CA 1
ATOM 791 C C . ARG A 1 102 ? 46.293 -16.782 -57.721 1.00 58.59 102 ARG A C 1
ATOM 793 O O . ARG A 1 102 ? 45.628 -16.344 -58.655 1.00 58.59 102 ARG A O 1
ATOM 800 N N . THR A 1 103 ? 47.616 -16.911 -57.792 1.00 52.72 103 THR A N 1
ATOM 801 C CA . THR A 1 103 ? 48.331 -16.942 -59.077 1.00 52.72 103 THR A CA 1
ATOM 802 C C . THR A 1 103 ? 49.318 -18.111 -59.127 1.00 52.72 103 THR A C 1
ATOM 804 O O . THR A 1 103 ? 50.304 -18.202 -58.405 1.00 52.72 103 THR A O 1
ATOM 807 N N . ARG A 1 104 ? 48.996 -19.061 -60.013 1.00 50.59 104 ARG A N 1
ATOM 808 C CA . ARG A 1 104 ? 49.920 -20.050 -60.579 1.00 50.59 104 ARG A CA 1
ATOM 809 C C . ARG A 1 104 ? 50.940 -19.331 -61.466 1.00 50.59 104 ARG A C 1
ATOM 811 O O . ARG A 1 104 ? 50.495 -18.563 -62.314 1.00 50.59 104 ARG A O 1
ATOM 818 N N . ARG A 1 105 ? 52.216 -19.741 -61.425 1.00 45.50 105 ARG A N 1
ATOM 819 C CA . ARG A 1 105 ? 53.047 -20.186 -62.579 1.00 45.50 105 ARG A CA 1
ATOM 820 C C . ARG A 1 105 ? 54.545 -20.142 -62.223 1.00 45.50 105 ARG A C 1
ATOM 822 O O . ARG A 1 105 ? 55.014 -19.087 -61.836 1.00 45.50 105 ARG A O 1
ATOM 829 N N . ARG A 1 106 ? 55.233 -21.284 -62.415 1.00 44.97 106 ARG A N 1
ATOM 830 C CA . ARG A 1 106 ? 56.379 -21.520 -63.343 1.00 44.97 106 ARG A CA 1
ATOM 831 C C . ARG A 1 106 ? 57.698 -20.847 -62.915 1.00 44.97 106 ARG A C 1
ATOM 833 O O . ARG A 1 106 ? 57.685 -19.674 -62.602 1.00 44.97 106 ARG A O 1
ATOM 840 N N . SER A 1 107 ? 58.870 -21.474 -62.942 1.00 53.50 107 SER A N 1
ATOM 841 C CA . SER A 1 107 ? 59.361 -22.733 -63.525 1.00 53.50 107 SER A CA 1
ATOM 842 C C . SER A 1 107 ? 60.558 -23.196 -62.701 1.00 53.50 107 SER A C 1
ATOM 844 O O . SER A 1 107 ? 61.161 -22.315 -62.052 1.00 53.50 107 SER A O 1
#

pLDDT: mean 84.4, std 19.68, range [40.66, 98.56]

Sequence (107 aa):
MTHQRTPFDSIEGSLEYVGLLREAVQEAKDSVGEEAARAGSEGAVRQLEALRLVSYKLDRLGGHVDATHRLLQDLRTLRRLLRGERQSVDEAPAFSTENAPRTRRRS

Secondary structure (DSSP, 8-state):
------GGGSHHHHHHHHHHHHHHHHHHHHHHHHHHHHHHHTT-HHHHHHHHHHHHHHHHHHHHHHHHHHHHHHHHHHHHHHHHHHHHHS-----------------